Protein AF-A0A920KPQ7-F1 (afdb_monomer)

Structure (mmCIF, N/CA/C/O backbone):
data_AF-A0A920KPQ7-F1
#
_entry.id   AF-A0A920KPQ7-F1
#
loop_
_atom_site.group_PDB
_atom_site.id
_atom_site.type_symbol
_atom_site.label_atom_id
_atom_site.label_alt_id
_atom_site.label_comp_id
_atom_site.label_asym_id
_atom_site.label_entity_id
_atom_site.label_seq_id
_atom_site.pdbx_PDB_ins_code
_atom_site.Cartn_x
_atom_site.Cartn_y
_atom_site.Cartn_z
_atom_site.occupancy
_atom_site.B_iso_or_equiv
_atom_site.auth_seq_id
_atom_site.auth_comp_id
_atom_site.auth_asym_id
_atom_site.auth_atom_id
_atom_site.pdbx_PDB_model_num
ATOM 1 N N . MET A 1 1 ? -5.822 8.098 -21.315 1.00 65.25 1 MET A N 1
ATOM 2 C CA . MET A 1 1 ? -4.689 7.519 -20.558 1.00 65.25 1 MET A CA 1
ATOM 3 C C . MET A 1 1 ? -3.461 7.556 -21.441 1.00 65.25 1 MET A C 1
ATOM 5 O O . MET A 1 1 ? -3.587 7.205 -22.604 1.00 65.25 1 MET A O 1
ATOM 9 N N . ALA A 1 2 ? -2.312 7.973 -20.909 1.00 91.06 2 ALA A N 1
ATOM 10 C CA . ALA A 1 2 ? -1.045 7.865 -21.635 1.00 91.06 2 ALA A CA 1
ATOM 11 C C . ALA A 1 2 ? -0.468 6.438 -21.555 1.00 91.06 2 ALA A C 1
ATOM 13 O O . ALA A 1 2 ? 0.112 5.957 -22.520 1.00 91.06 2 ALA A O 1
ATOM 14 N N . LEU A 1 3 ? -0.676 5.748 -20.426 1.00 94.44 3 LEU A N 1
ATOM 15 C CA . LEU A 1 3 ? -0.250 4.370 -20.177 1.00 94.44 3 LEU A CA 1
ATOM 16 C C . LEU A 1 3 ? -1.331 3.618 -19.374 1.00 94.44 3 LEU A C 1
ATOM 18 O O . LEU A 1 3 ? -2.101 4.266 -18.655 1.00 94.44 3 LEU A O 1
ATOM 22 N N . PRO A 1 4 ? -1.406 2.276 -19.471 1.00 94.81 4 PRO A N 1
ATOM 23 C CA . PRO A 1 4 ? -2.253 1.464 -18.599 1.00 94.81 4 PRO A CA 1
ATOM 24 C C . PRO A 1 4 ? -1.880 1.632 -17.112 1.00 94.81 4 PRO A C 1
ATOM 26 O O . PRO A 1 4 ? -0.704 1.836 -16.805 1.00 94.81 4 PRO A O 1
ATOM 29 N N . PRO A 1 5 ? -2.840 1.520 -16.175 1.00 95.62 5 PRO A N 1
ATOM 30 C CA . PRO A 1 5 ? -2.569 1.699 -14.750 1.00 95.62 5 PRO A CA 1
ATOM 31 C C . PRO A 1 5 ? -1.708 0.563 -14.177 1.00 95.62 5 PRO A C 1
ATOM 33 O O . PRO A 1 5 ? -1.910 -0.613 -14.489 1.00 95.62 5 PRO A O 1
ATOM 36 N N . CYS A 1 6 ? -0.772 0.914 -13.291 1.00 96.81 6 CYS A N 1
ATOM 37 C CA . CYS A 1 6 ? 0.036 -0.054 -12.545 1.00 96.81 6 CYS A CA 1
ATOM 38 C C . CYS A 1 6 ? -0.697 -0.567 -11.296 1.00 96.81 6 CYS A C 1
ATOM 40 O O . CYS A 1 6 ? -0.651 -1.765 -11.017 1.00 96.81 6 CYS A O 1
ATOM 42 N N . HIS A 1 7 ? -1.388 0.323 -10.575 1.00 96.62 7 HIS A N 1
ATOM 43 C CA . HIS A 1 7 ? -2.196 0.051 -9.380 1.00 96.62 7 HIS A CA 1
ATOM 44 C C . HIS A 1 7 ? -3.594 -0.412 -9.793 1.00 96.62 7 HIS A C 1
ATOM 46 O O . HIS A 1 7 ? -4.429 0.402 -10.182 1.00 96.62 7 HIS A O 1
ATOM 52 N N . LEU A 1 8 ? -3.837 -1.721 -9.777 1.00 96.88 8 LEU A N 1
ATOM 53 C CA . LEU A 1 8 ? -5.056 -2.286 -10.362 1.00 96.88 8 LEU A CA 1
ATOM 54 C C . LEU A 1 8 ? -6.199 -2.430 -9.365 1.00 96.88 8 LEU A C 1
ATOM 56 O O . LEU A 1 8 ? -7.356 -2.233 -9.727 1.00 96.88 8 LEU A O 1
ATOM 60 N N . LEU A 1 9 ? -5.883 -2.822 -8.133 1.00 97.38 9 LEU A N 1
ATOM 61 C CA . LEU A 1 9 ? -6.890 -3.130 -7.129 1.00 97.38 9 LEU A CA 1
ATOM 62 C C . LEU A 1 9 ? -6.379 -2.778 -5.738 1.00 97.38 9 LEU A C 1
ATOM 64 O O . LEU A 1 9 ? -5.260 -3.138 -5.373 1.00 97.38 9 LEU A O 1
ATOM 68 N N . TYR A 1 10 ? -7.249 -2.135 -4.968 1.00 97.00 10 TYR A N 1
ATOM 69 C CA . TYR A 1 10 ? -7.107 -1.953 -3.533 1.00 97.00 10 TYR A CA 1
ATOM 70 C C . TYR A 1 10 ? -8.182 -2.784 -2.845 1.00 97.00 10 TYR A C 1
ATOM 72 O O . TYR A 1 10 ? -9.371 -2.597 -3.107 1.00 97.00 10 TYR A O 1
ATOM 80 N N . GLN A 1 11 ? -7.771 -3.690 -1.969 1.00 97.56 11 GLN A N 1
ATOM 81 C CA . GLN A 1 11 ? -8.680 -4.429 -1.103 1.00 97.56 11 GLN A CA 1
ATOM 82 C C . GLN A 1 11 ? -8.469 -3.979 0.336 1.00 97.56 11 GLN A C 1
ATOM 84 O O . GLN A 1 11 ? -7.337 -3.933 0.808 1.00 97.56 11 GLN A O 1
ATOM 89 N N . PHE A 1 12 ? -9.556 -3.673 1.040 1.00 97.19 12 PHE A N 1
ATOM 90 C CA . PHE A 1 12 ? -9.518 -3.264 2.440 1.00 97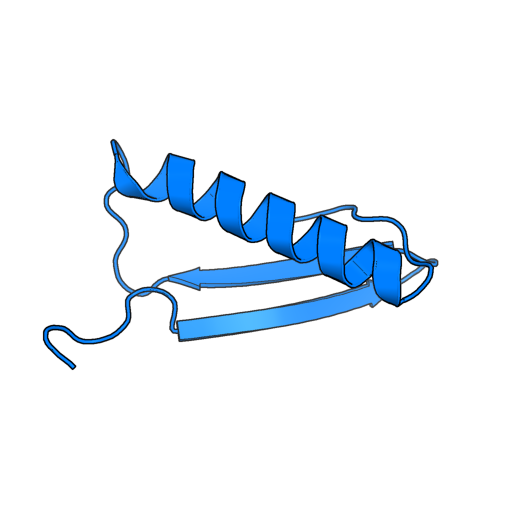.19 12 PHE A CA 1
ATOM 91 C C . PHE A 1 12 ? -10.108 -4.349 3.333 1.00 97.19 12 PHE A C 1
ATOM 93 O O . PHE A 1 12 ? -11.073 -5.020 2.964 1.00 97.19 12 PHE A O 1
ATOM 100 N N . TYR A 1 13 ? -9.535 -4.499 4.522 1.00 97.44 13 TYR A N 1
ATOM 101 C CA . TYR A 1 13 ? -10.021 -5.408 5.550 1.00 97.44 13 TYR A CA 1
ATOM 102 C C . TYR A 1 13 ? -10.140 -4.677 6.883 1.00 97.44 13 TYR A C 1
ATOM 104 O O . TYR A 1 13 ? -9.216 -3.974 7.300 1.00 97.44 13 TYR A O 1
ATOM 112 N N . VAL A 1 14 ? -11.271 -4.878 7.560 1.00 97.69 14 VAL A N 1
ATOM 113 C CA . VAL A 1 14 ? -11.541 -4.321 8.886 1.00 97.69 14 VAL A CA 1
ATOM 114 C C . VAL A 1 14 ? -11.655 -5.453 9.895 1.00 97.69 14 VAL A C 1
ATOM 116 O O . VAL A 1 14 ? -12.453 -6.373 9.731 1.00 97.69 14 VAL A O 1
ATOM 119 N N . GLY A 1 15 ? -10.879 -5.371 10.973 1.00 96.00 15 GLY A N 1
ATOM 120 C CA . GLY A 1 15 ? -10.946 -6.330 12.070 1.00 96.00 15 GLY A CA 1
ATOM 121 C C . GLY A 1 15 ? -10.359 -5.757 13.351 1.00 96.00 15 GLY A C 1
ATOM 122 O O . GLY A 1 15 ? -9.352 -5.058 13.316 1.00 96.00 15 GLY A O 1
ATOM 123 N N . ARG A 1 16 ? -10.984 -6.047 14.501 1.00 95.31 16 ARG A N 1
ATOM 124 C CA . ARG A 1 16 ? -10.531 -5.588 15.835 1.00 95.31 16 ARG A CA 1
ATOM 125 C C . ARG A 1 16 ? -10.322 -4.059 15.934 1.00 95.31 16 ARG A C 1
ATOM 127 O O . ARG A 1 16 ? -9.398 -3.594 16.603 1.00 95.31 16 ARG A O 1
ATOM 134 N N . GLY A 1 17 ? -11.169 -3.279 15.258 1.00 96.12 17 GLY A N 1
ATOM 135 C CA . GLY A 1 17 ? -11.071 -1.812 15.225 1.00 96.12 17 GLY A CA 1
ATOM 136 C C . GLY A 1 17 ? -9.848 -1.291 14.462 1.00 96.12 17 GLY A C 1
ATOM 137 O O . GLY A 1 17 ? -9.330 -0.222 14.785 1.00 96.12 17 GLY A O 1
ATOM 138 N N . ALA A 1 18 ? -9.344 -2.066 13.500 1.00 97.06 18 ALA A N 1
ATOM 139 C CA . ALA A 1 18 ? -8.217 -1.700 12.660 1.00 97.06 18 ALA A CA 1
ATOM 140 C C . ALA A 1 18 ? -8.523 -1.877 11.171 1.00 97.06 18 ALA A C 1
ATOM 142 O O . ALA A 1 18 ? -9.237 -2.807 10.791 1.00 97.06 18 ALA A O 1
ATOM 143 N N . LEU A 1 19 ? -7.934 -1.004 10.354 1.00 97.88 19 LEU A N 1
ATOM 144 C CA . LEU A 1 19 ? -7.970 -1.037 8.897 1.00 97.88 19 LEU A CA 1
ATOM 145 C C . LEU A 1 19 ? -6.635 -1.565 8.361 1.00 97.88 19 LEU A C 1
ATOM 147 O O . LEU A 1 19 ? -5.556 -1.110 8.751 1.00 97.88 19 LEU A O 1
ATOM 151 N N . SER A 1 20 ? -6.716 -2.536 7.460 1.00 96.75 20 SER A N 1
ATOM 152 C CA . SER A 1 20 ? -5.595 -3.012 6.647 1.00 96.75 20 SER A CA 1
ATOM 153 C C . SER A 1 20 ? -5.947 -2.869 5.172 1.00 96.75 20 SER A C 1
ATOM 155 O O . SER A 1 20 ? -7.127 -2.916 4.815 1.00 96.75 20 SER A O 1
ATOM 157 N N . ALA A 1 21 ? -4.939 -2.711 4.322 1.00 96.81 21 ALA A N 1
ATOM 158 C CA . ALA A 1 21 ? -5.125 -2.694 2.879 1.00 96.81 21 ALA A CA 1
ATOM 159 C C . ALA A 1 21 ? -4.139 -3.630 2.198 1.00 96.81 21 ALA A C 1
ATOM 161 O O . ALA A 1 21 ? -3.045 -3.841 2.699 1.00 96.81 21 ALA A O 1
ATOM 162 N N . GLN A 1 22 ? -4.534 -4.145 1.042 1.00 96.25 22 GLN A N 1
ATOM 163 C CA . GLN A 1 22 ? -3.665 -4.845 0.113 1.00 96.25 22 GLN A CA 1
ATOM 164 C C . GLN A 1 22 ? -3.774 -4.161 -1.245 1.00 96.25 22 GLN A C 1
ATOM 166 O O . GLN A 1 22 ? -4.874 -3.932 -1.755 1.00 96.25 22 GLN A O 1
ATOM 171 N N . LEU A 1 23 ? -2.624 -3.854 -1.836 1.00 96.12 23 LEU A N 1
ATOM 172 C CA . LEU A 1 23 ? -2.526 -3.291 -3.174 1.00 96.12 23 LEU A CA 1
ATOM 173 C C . LEU A 1 23 ? -2.000 -4.352 -4.144 1.00 96.12 23 LEU A C 1
ATOM 175 O O . LEU A 1 23 ? -0.916 -4.903 -3.951 1.00 96.12 23 LEU A O 1
ATOM 179 N N . TYR A 1 24 ? -2.735 -4.582 -5.229 1.00 97.00 24 TYR A N 1
ATOM 180 C CA . TYR A 1 24 ? -2.253 -5.361 -6.363 1.00 97.00 24 TYR A CA 1
ATOM 181 C C . TYR A 1 24 ? -1.663 -4.443 -7.441 1.00 97.00 24 TYR A C 1
ATOM 183 O O . TYR A 1 24 ? -2.378 -3.654 -8.071 1.00 97.00 24 TYR A O 1
ATOM 191 N N . ILE A 1 25 ? -0.350 -4.565 -7.658 1.00 97.12 25 ILE A N 1
ATOM 192 C CA . ILE A 1 25 ? 0.392 -3.841 -8.695 1.00 97.12 25 ILE A CA 1
ATOM 193 C C . ILE A 1 25 ? 0.760 -4.814 -9.815 1.00 97.12 25 ILE A C 1
ATOM 195 O O . ILE A 1 25 ? 1.448 -5.803 -9.570 1.00 97.12 25 ILE A O 1
ATOM 199 N N . ARG A 1 26 ? 0.362 -4.524 -11.060 1.00 97.56 26 ARG A N 1
ATOM 200 C CA . ARG A 1 26 ? 0.723 -5.381 -12.210 1.00 97.56 26 ARG A CA 1
ATOM 201 C C . ARG A 1 26 ? 2.149 -5.198 -12.725 1.00 97.56 26 ARG A C 1
ATOM 203 O O . ARG A 1 26 ? 2.639 -6.037 -13.470 1.00 97.56 26 ARG A O 1
ATOM 210 N N . SER A 1 27 ? 2.767 -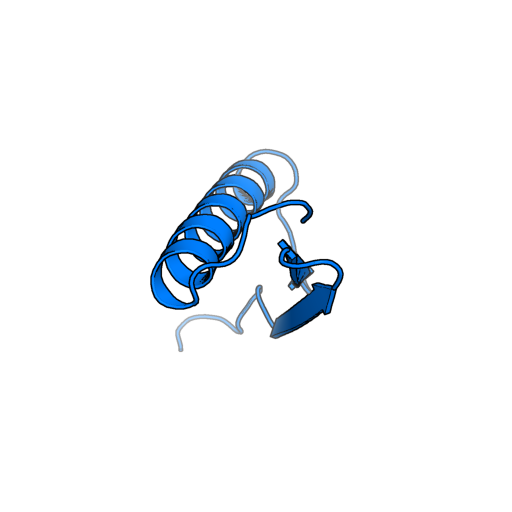4.065 -12.413 1.00 97.50 27 SER A N 1
ATOM 211 C CA . SER A 1 27 ? 4.116 -3.697 -12.839 1.00 97.50 27 SER A CA 1
ATOM 212 C C . SER A 1 27 ? 4.702 -2.717 -11.834 1.00 97.50 27 SER A C 1
ATOM 214 O O . SER A 1 27 ? 4.124 -1.653 -11.614 1.00 97.50 27 SER A O 1
ATOM 216 N N . SER A 1 28 ? 5.837 -3.064 -11.230 1.00 96.31 28 SER A N 1
ATOM 217 C CA . SER A 1 28 ? 6.501 -2.224 -10.234 1.00 96.31 28 SER A CA 1
ATOM 218 C C . SER A 1 28 ? 7.982 -2.089 -10.553 1.00 96.31 28 SER A C 1
ATOM 220 O O . SER A 1 28 ? 8.699 -3.083 -10.614 1.00 96.31 28 SER A O 1
ATOM 222 N N . ASP A 1 29 ? 8.445 -0.850 -10.694 1.00 97.25 29 ASP A N 1
ATOM 223 C CA . ASP A 1 29 ? 9.866 -0.529 -10.588 1.00 97.25 29 ASP A CA 1
ATOM 224 C C . ASP A 1 29 ? 10.268 -0.687 -9.120 1.00 97.25 29 ASP A C 1
ATOM 226 O O . ASP A 1 29 ? 9.764 0.032 -8.263 1.00 97.25 29 ASP A O 1
ATOM 230 N N . VAL A 1 30 ? 11.112 -1.668 -8.813 1.00 97.19 30 VAL A N 1
ATOM 231 C CA . VAL A 1 30 ? 11.469 -2.019 -7.432 1.00 97.19 30 VAL A CA 1
ATOM 232 C C . VAL A 1 30 ? 12.409 -0.989 -6.800 1.00 97.19 30 VAL A C 1
ATOM 234 O O . VAL A 1 30 ? 12.378 -0.820 -5.583 1.00 97.19 30 VAL A O 1
ATOM 237 N N . PHE A 1 31 ? 13.218 -0.288 -7.598 1.00 96.56 31 PHE A N 1
ATOM 238 C CA . PHE A 1 31 ? 14.236 0.622 -7.076 1.00 96.56 31 PHE A CA 1
ATOM 239 C C . PHE A 1 31 ? 13.669 2.015 -6.804 1.00 96.56 31 PHE A C 1
ATOM 241 O O . PHE A 1 31 ? 13.835 2.534 -5.701 1.00 96.56 31 PHE A O 1
ATOM 248 N N . LEU A 1 32 ? 12.970 2.606 -7.778 1.00 96.88 32 LEU A N 1
ATOM 249 C CA . LEU A 1 32 ? 12.420 3.956 -7.628 1.00 96.88 32 LEU A CA 1
ATOM 250 C C . LEU A 1 32 ? 10.936 3.921 -7.279 1.00 96.88 32 LEU A C 1
ATOM 252 O O . LEU A 1 32 ? 10.528 4.497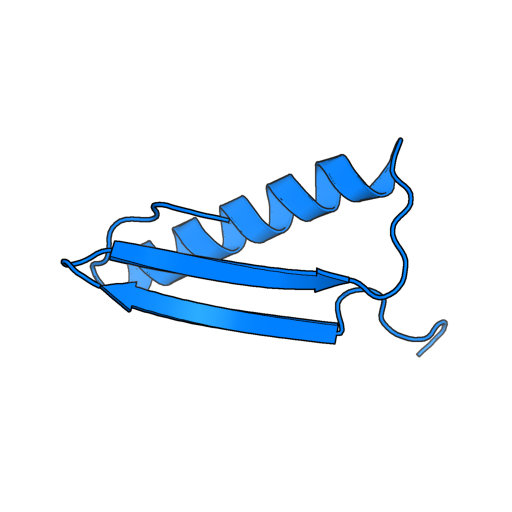 -6.277 1.00 96.88 32 LEU A O 1
ATOM 256 N N . GLY A 1 33 ? 10.120 3.241 -8.085 1.00 97.06 33 GLY A N 1
ATOM 257 C CA . GLY A 1 33 ? 8.660 3.315 -7.977 1.00 97.06 33 GLY A CA 1
ATOM 258 C C . GLY A 1 33 ? 8.081 2.683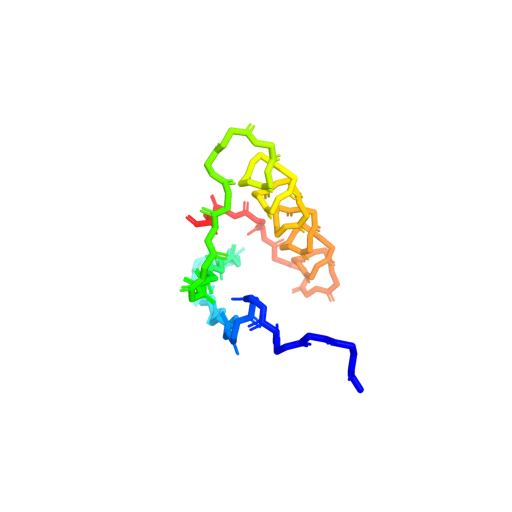 -6.707 1.00 97.06 33 GLY A C 1
ATOM 259 O O . GLY A 1 33 ? 7.201 3.261 -6.072 1.00 97.06 33 GLY A O 1
ATOM 260 N N . LEU A 1 34 ? 8.565 1.504 -6.318 1.00 96.56 34 LEU A N 1
ATOM 261 C CA . LEU A 1 34 ? 8.020 0.716 -5.214 1.00 96.56 34 LEU A CA 1
ATOM 262 C C . LEU A 1 34 ? 8.096 1.449 -3.864 1.00 96.56 34 LEU A C 1
ATOM 264 O O . LEU A 1 34 ? 7.071 1.473 -3.182 1.00 96.56 34 LEU A O 1
ATOM 268 N N . PRO A 1 35 ? 9.213 2.101 -3.480 1.00 97.44 35 PRO A N 1
ATOM 269 C CA . PRO A 1 35 ? 9.251 2.933 -2.277 1.00 97.44 35 PRO A CA 1
ATOM 270 C C . PRO A 1 35 ? 8.147 4.001 -2.228 1.00 97.44 35 PRO A C 1
ATOM 272 O O . PRO A 1 35 ? 7.450 4.121 -1.219 1.00 97.44 35 PRO A O 1
ATOM 275 N N . PHE A 1 36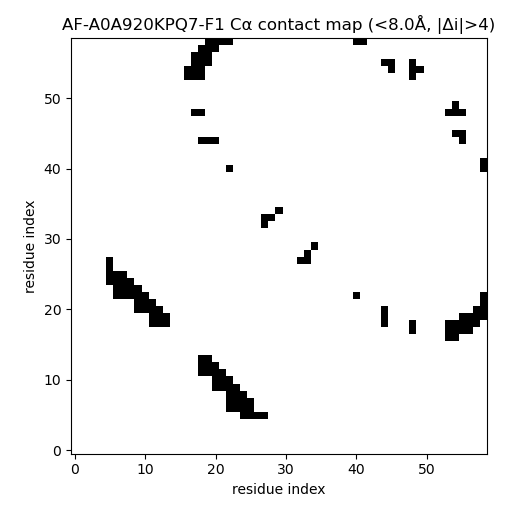 ? 7.922 4.732 -3.328 1.00 97.56 36 PHE A N 1
ATOM 276 C CA . PHE A 1 36 ? 6.850 5.735 -3.403 1.00 97.56 36 PHE A CA 1
ATOM 277 C C . PHE A 1 36 ? 5.457 5.098 -3.380 1.00 97.56 36 PHE A C 1
ATOM 279 O O . PHE A 1 36 ? 4.535 5.630 -2.757 1.00 97.56 36 PHE A O 1
ATOM 286 N N . ASN A 1 37 ? 5.293 3.939 -4.016 1.00 96.19 37 ASN A N 1
ATOM 287 C CA . ASN A 1 37 ? 4.039 3.191 -3.989 1.00 96.19 37 ASN A CA 1
ATOM 288 C C . ASN A 1 37 ? 3.691 2.742 -2.562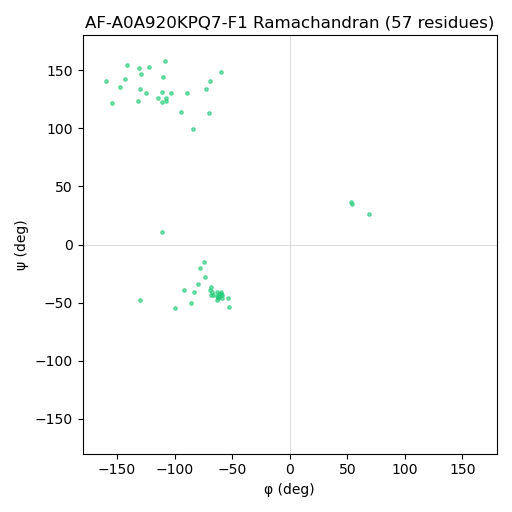 1.00 96.19 37 ASN A C 1
ATOM 290 O O . ASN A 1 37 ? 2.561 2.931 -2.124 1.00 96.19 37 ASN A O 1
ATOM 294 N N . ILE A 1 38 ? 4.658 2.220 -1.803 1.00 96.31 38 ILE A N 1
ATOM 295 C CA . ILE A 1 38 ? 4.444 1.820 -0.405 1.00 96.31 38 ILE A CA 1
ATOM 296 C C . ILE A 1 38 ? 4.079 3.039 0.444 1.00 96.31 38 ILE A C 1
ATOM 298 O O . ILE A 1 38 ? 3.088 2.998 1.170 1.00 96.31 38 ILE A O 1
ATOM 302 N N . ALA A 1 39 ? 4.827 4.140 0.318 1.00 96.75 39 ALA A N 1
ATOM 303 C CA . ALA A 1 39 ? 4.563 5.360 1.078 1.00 96.75 39 ALA A CA 1
ATOM 304 C C . ALA A 1 39 ? 3.175 5.954 0.773 1.00 96.75 39 ALA A C 1
ATOM 306 O O . ALA A 1 39 ? 2.452 6.3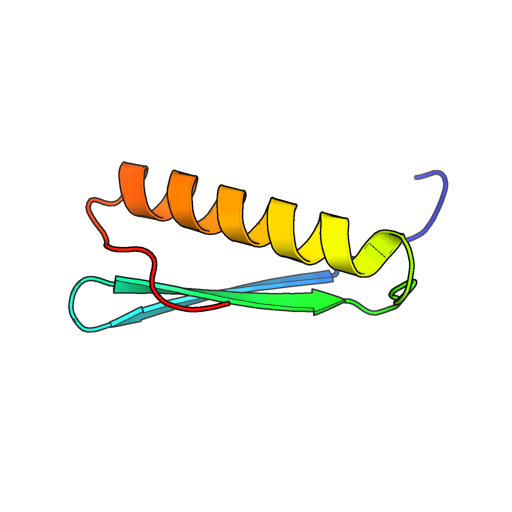49 1.687 1.00 96.75 39 ALA A O 1
ATOM 307 N N . SER A 1 40 ? 2.775 5.982 -0.501 1.00 96.25 40 SER A N 1
ATOM 308 C CA . SER A 1 40 ? 1.467 6.508 -0.912 1.00 96.25 40 SER A CA 1
ATOM 309 C C . SER A 1 40 ? 0.304 5.645 -0.420 1.00 96.25 40 SER A C 1
ATOM 311 O O . SER A 1 40 ? -0.684 6.193 0.070 1.00 96.25 40 SER A O 1
ATOM 313 N N . VAL A 1 41 ? 0.418 4.313 -0.470 1.00 96.12 41 VAL A N 1
ATOM 314 C CA . VAL A 1 41 ? -0.611 3.431 0.104 1.00 96.12 41 VAL A CA 1
ATOM 315 C C . VAL A 1 41 ? -0.638 3.514 1.624 1.00 96.12 41 VAL A C 1
ATOM 317 O O . VAL A 1 41 ? -1.728 3.564 2.188 1.00 96.12 41 VAL A O 1
ATOM 320 N N . ALA A 1 42 ? 0.518 3.598 2.290 1.00 96.69 42 ALA A N 1
ATOM 321 C CA . ALA A 1 42 ? 0.577 3.842 3.730 1.00 96.69 42 ALA A CA 1
ATOM 322 C C . ALA A 1 42 ? -0.232 5.090 4.090 1.00 96.69 42 ALA A C 1
ATOM 324 O O . ALA A 1 42 ? -1.165 5.024 4.890 1.00 96.69 42 ALA A O 1
ATOM 325 N N . LEU A 1 43 ? 0.067 6.211 3.429 1.00 97.44 43 LEU A N 1
ATOM 326 C CA . LEU A 1 43 ? -0.627 7.471 3.660 1.00 97.44 43 LEU A CA 1
ATOM 327 C C . LEU A 1 43 ? -2.133 7.346 3.398 1.00 97.44 43 LEU A C 1
ATOM 329 O O . LEU A 1 43 ? -2.930 7.806 4.213 1.00 97.44 43 LEU A O 1
ATOM 333 N N . LEU A 1 44 ? -2.534 6.680 2.311 1.00 97.25 44 LEU A N 1
ATOM 334 C CA . LEU A 1 44 ? -3.944 6.440 2.002 1.00 97.25 44 LEU A CA 1
ATOM 335 C C . LEU A 1 44 ? -4.652 5.660 3.117 1.00 97.25 44 LEU A C 1
ATOM 337 O O . LEU A 1 44 ? -5.735 6.057 3.543 1.00 97.25 44 LEU A O 1
ATOM 341 N N . VAL A 1 45 ? -4.040 4.587 3.622 1.00 97.38 45 VAL A N 1
ATOM 342 C CA . VAL A 1 45 ? -4.607 3.790 4.720 1.00 97.38 45 VAL A CA 1
ATOM 343 C C . VAL A 1 45 ? -4.734 4.617 5.992 1.00 97.38 45 VAL A C 1
ATOM 345 O O . VAL A 1 45 ? -5.763 4.531 6.656 1.00 97.38 45 VAL A O 1
ATOM 34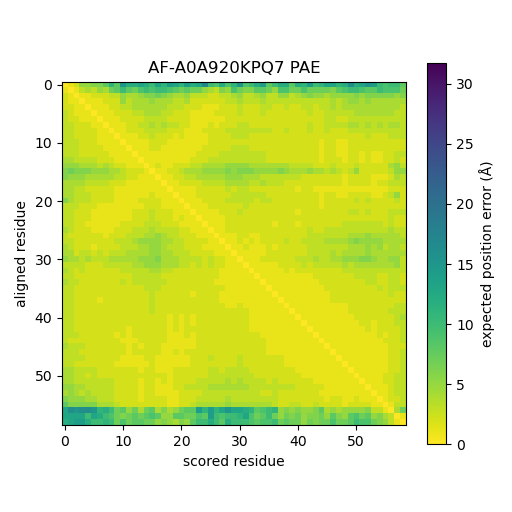8 N N . HIS A 1 46 ? -3.743 5.452 6.313 1.00 97.81 46 HIS A N 1
ATOM 349 C CA . HIS A 1 46 ? -3.818 6.363 7.457 1.00 97.81 46 HIS A CA 1
ATOM 350 C C . HIS A 1 46 ? -4.966 7.375 7.315 1.00 97.81 46 HIS A C 1
ATOM 352 O O . HIS A 1 46 ? -5.741 7.542 8.257 1.00 97.81 46 HIS A O 1
ATOM 358 N N . MET A 1 47 ? -5.117 8.001 6.142 1.00 98.31 47 MET A N 1
ATOM 359 C CA . MET A 1 47 ? -6.203 8.955 5.881 1.00 98.31 47 MET A CA 1
ATOM 360 C C . MET A 1 47 ? -7.581 8.288 5.976 1.00 98.31 47 MET A C 1
ATOM 362 O O . MET A 1 47 ? -8.475 8.828 6.622 1.00 98.31 47 MET A O 1
ATOM 366 N N . LEU A 1 48 ? -7.755 7.103 5.383 1.00 98.00 48 LEU A N 1
ATOM 367 C CA . LEU A 1 48 ? -9.025 6.370 5.438 1.00 98.00 48 LEU A CA 1
ATOM 368 C C . LEU A 1 48 ? -9.348 5.886 6.853 1.00 98.00 48 LEU A C 1
ATOM 370 O O . LEU A 1 48 ? -10.476 6.043 7.309 1.00 98.00 48 LEU A O 1
ATOM 374 N N . ALA A 1 49 ? -8.361 5.341 7.567 1.00 97.94 49 ALA A N 1
ATOM 375 C CA . ALA A 1 49 ? -8.544 4.887 8.940 1.00 97.94 49 ALA A CA 1
ATOM 376 C C . ALA A 1 49 ? -8.991 6.042 9.852 1.00 97.94 49 ALA A C 1
ATOM 378 O O . ALA A 1 49 ? -9.924 5.864 10.631 1.00 97.94 49 ALA A O 1
ATOM 379 N N . GLN A 1 50 ? -8.406 7.236 9.682 1.00 98.12 50 GLN A N 1
ATOM 380 C CA . GLN A 1 50 ? -8.802 8.441 10.413 1.00 98.12 50 GLN A CA 1
ATOM 381 C C . GLN A 1 50 ? -10.269 8.826 10.165 1.00 98.12 50 GLN A C 1
ATOM 383 O O . GLN A 1 50 ? -10.954 9.196 11.109 1.00 98.12 50 GLN A O 1
ATOM 388 N N . GLN A 1 51 ? -10.761 8.751 8.924 1.00 98.38 51 GLN A N 1
ATOM 389 C CA . GLN A 1 51 ? -12.153 9.117 8.608 1.00 98.38 51 GLN A CA 1
ATOM 390 C C . GLN A 1 51 ? -13.182 8.077 9.077 1.00 98.38 51 GLN A C 1
ATOM 392 O O . GLN A 1 51 ? -14.375 8.364 9.097 1.00 98.38 51 GLN A O 1
ATOM 397 N N . CYS A 1 52 ? -12.738 6.867 9.419 1.00 97.69 52 CYS A N 1
ATOM 398 C CA . CYS A 1 52 ? -13.605 5.771 9.850 1.00 97.69 52 CYS A CA 1
ATOM 399 C C . CYS A 1 52 ? -13.445 5.416 11.337 1.00 97.69 52 CYS A C 1
ATOM 401 O O . CYS A 1 52 ? -13.932 4.365 11.749 1.00 97.69 52 CYS A O 1
ATOM 403 N N . ASP A 1 53 ? -12.732 6.235 12.119 1.00 98.00 53 ASP A N 1
ATOM 404 C CA . ASP A 1 53 ? -12.407 5.969 13.529 1.00 98.00 53 ASP A CA 1
ATOM 405 C C . ASP A 1 53 ? -11.720 4.600 13.754 1.00 98.00 53 ASP A C 1
ATOM 407 O O . ASP A 1 53 ? -11.913 3.921 14.767 1.00 98.00 53 ASP A O 1
ATOM 411 N N . LEU A 1 54 ? -10.894 4.172 12.792 1.00 98.19 54 LEU A N 1
ATOM 412 C CA . LEU A 1 54 ? -10.128 2.923 12.834 1.00 98.19 54 LEU A CA 1
ATOM 413 C C . LEU A 1 54 ? -8.633 3.188 13.047 1.00 98.19 54 LEU A C 1
ATOM 415 O O . LEU A 1 54 ? -8.099 4.245 12.716 1.00 98.19 54 LEU A O 1
ATOM 419 N N . ARG A 1 55 ? -7.913 2.178 13.549 1.00 97.06 55 ARG A N 1
ATOM 420 C CA . ARG A 1 55 ? -6.442 2.202 13.624 1.00 97.06 55 ARG A CA 1
ATOM 421 C C . ARG A 1 55 ? -5.810 1.637 12.341 1.00 97.06 55 ARG A C 1
ATOM 423 O O . ARG A 1 55 ? -6.178 0.532 11.947 1.00 97.06 55 ARG A O 1
ATOM 430 N N . PRO A 1 56 ? -4.840 2.307 11.703 1.00 95.12 56 PRO A N 1
ATOM 431 C CA . PRO A 1 56 ? -4.089 1.725 10.589 1.00 95.12 56 PRO A CA 1
ATOM 432 C C . PRO A 1 56 ? -3.125 0.648 11.116 1.00 95.12 56 PRO A C 1
ATOM 434 O O . PRO A 1 56 ? -2.455 0.873 12.124 1.00 95.12 56 PRO A O 1
ATOM 437 N N . VAL A 1 57 ? -3.070 -0.532 10.482 1.00 84.81 57 VAL A N 1
ATOM 438 C CA . VAL A 1 57 ? -2.249 -1.658 10.990 1.00 84.81 57 VAL A CA 1
ATOM 439 C C . VAL A 1 57 ? -1.335 -2.301 9.952 1.00 84.81 57 VAL A C 1
ATOM 441 O O . VAL A 1 57 ? -0.174 -2.551 10.271 1.00 84.81 57 VAL A O 1
ATOM 444 N N . ARG A 1 58 ? -1.825 -2.632 8.751 1.00 77.62 58 ARG A N 1
ATOM 445 C CA . ARG A 1 58 ? -1.041 -3.424 7.790 1.00 77.62 58 ARG A CA 1
ATOM 446 C C . ARG A 1 58 ? -1.264 -2.989 6.344 1.00 77.62 58 ARG A C 1
ATOM 448 O O . ARG A 1 58 ? -2.392 -2.661 5.968 1.00 77.62 58 ARG A O 1
ATOM 455 N N . LEU A 1 59 ? -0.172 -3.032 5.585 1.00 75.25 59 LEU A N 1
ATOM 456 C CA . LEU A 1 59 ? -0.111 -2.981 4.125 1.00 75.25 59 LEU A CA 1
ATOM 457 C C . LEU A 1 59 ? 0.215 -4.367 3.564 1.00 75.25 59 LEU A C 1
ATOM 459 O O . LEU A 1 59 ? 0.838 -5.149 4.323 1.00 75.25 59 LEU A O 1
#

Sequence (59 aa):
MALPPCHLLYQFYVGRGALSAQLYIRSSDVFLGLPFNIASVALLVHMLAQQCDLRPVRL

Mean predicted aligned error: 2.72 Å

Secondary structure (DSSP, 8-state):
--S--SEEEEEEEEETTEEEEEEEESS--TTTHHHHHHHHHHHHHHHHHHHTT-EEEE-

pLDDT: mean 95.4, std 5.72, range [65.25, 98.38]

Solvent-accessible surface area (backbone atoms only — not comparable to full-atom values): 3564 Å² total; per-residue (Å²): 126,98,65,85,77,38,77,72,46,78,48,76,48,78,59,96,66,26,33,31,43,45,78,47,63,83,60,75,50,75,83,68,51,37,59,54,51,52,53,52,51,50,51,49,45,46,56,52,14,61,78,65,80,29,40,62,76,46,113

Radius of gyration: 12.71 Å; Cα contacts (8 Å, |Δi|>4): 69; chains: 1; bounding box: 28×15×38 Å

Foldseek 3Di:
DVDDDQFDDKDWDDDPQAIE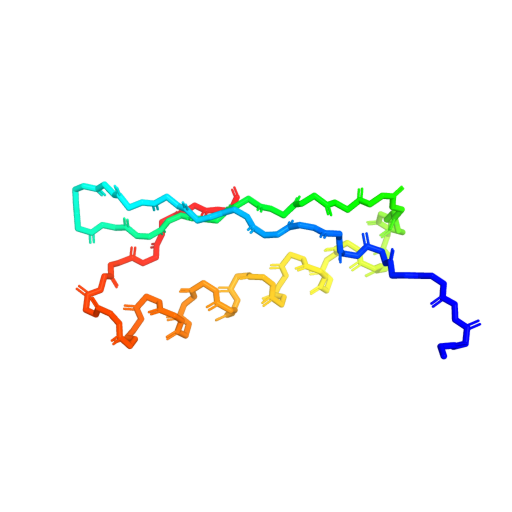IDTHGPDADPPPGVVVVVVVVQVVRVVVSVVVVGHYDYD

Nearest PDB structures (foldseek):
  3ix6-assembly1_A  TM=9.880E-01  e=1.753E-05  Brucella melitensis
  3byx-assembly1_A-2  TM=9.810E-01  e=3.415E-05  Lacticaseibacillus casei
  4o7u-assembly1_A  TM=9.880E-01  e=5.095E-05  Enterococcus faecalis V583
  4o7u-assembly2_C  TM=9.878E-01  e=5.095E-05  Enterococcus faecalis V583
  3uwl-assembly1_A  TM=9.906E-01  e=6.653E-05  Enterococcus faecalis